Protein AF-A0A2V8SWK4-F1 (afdb_monomer)

pLDDT: mean 79.92, std 11.57, range [47.0, 93.56]

Structure (mmCIF, N/CA/C/O backbone):
data_AF-A0A2V8SWK4-F1
#
_entry.id   AF-A0A2V8SWK4-F1
#
loop_
_atom_site.group_PDB
_atom_site.id
_atom_site.type_symbol
_atom_site.label_atom_id
_atom_site.label_alt_id
_atom_site.label_comp_id
_atom_site.label_asym_id
_atom_site.label_entity_id
_atom_site.label_seq_id
_atom_site.pdbx_PDB_ins_code
_atom_site.Cartn_x
_atom_site.Cartn_y
_atom_site.Cartn_z
_atom_s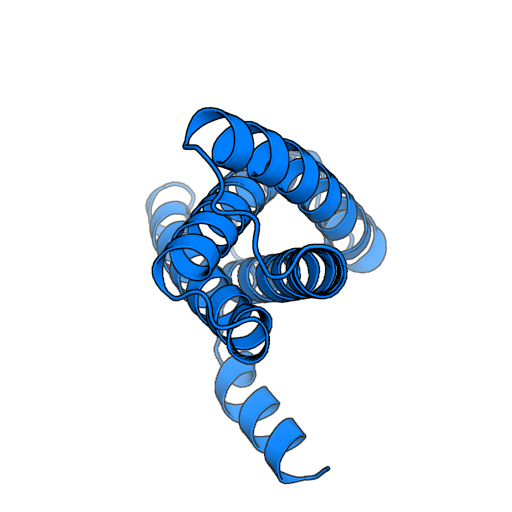ite.occupancy
_atom_site.B_iso_or_equiv
_atom_site.auth_seq_id
_atom_site.auth_comp_id
_atom_site.auth_asym_id
_atom_site.auth_atom_id
_atom_site.pdbx_PDB_model_num
ATOM 1 N N . MET A 1 1 ? -18.981 -18.026 -8.250 1.00 50.78 1 MET A N 1
ATOM 2 C CA . MET A 1 1 ? -19.205 -16.905 -7.301 1.00 50.78 1 MET A CA 1
ATOM 3 C C . MET A 1 1 ? -19.173 -17.316 -5.819 1.00 50.78 1 MET A C 1
ATOM 5 O O . MET A 1 1 ? -18.702 -16.520 -5.019 1.00 50.78 1 MET A O 1
ATOM 9 N N . GLY A 1 2 ? -19.578 -18.536 -5.425 1.00 50.22 2 GLY A N 1
ATOM 10 C CA . GLY A 1 2 ? -19.592 -18.956 -4.007 1.00 50.22 2 GLY A CA 1
ATOM 11 C C . GLY A 1 2 ? -18.224 -19.071 -3.310 1.00 50.22 2 GLY A C 1
ATOM 12 O O . GLY A 1 2 ? -18.097 -18.668 -2.159 1.00 50.22 2 GLY A O 1
ATOM 13 N N . ALA A 1 3 ? -17.179 -19.540 -4.004 1.00 52.50 3 ALA A N 1
ATOM 14 C CA . ALA A 1 3 ? -15.840 -19.695 -3.415 1.00 52.50 3 ALA A CA 1
ATOM 15 C C . ALA A 1 3 ? -15.199 -18.355 -3.012 1.00 52.50 3 ALA A C 1
ATOM 17 O O . ALA A 1 3 ? -14.542 -18.267 -1.983 1.00 52.50 3 ALA A O 1
ATOM 18 N N . LEU A 1 4 ? -15.451 -17.298 -3.789 1.00 52.78 4 LEU A N 1
ATOM 19 C CA . LEU A 1 4 ? -14.915 -15.956 -3.552 1.00 52.78 4 LEU A CA 1
ATOM 20 C C . LEU A 1 4 ? -15.588 -15.298 -2.336 1.00 52.78 4 LEU A C 1
ATOM 22 O O . LEU A 1 4 ? -14.918 -14.696 -1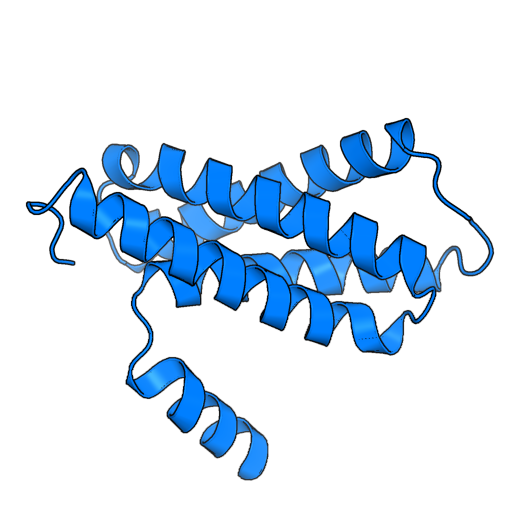.504 1.00 52.78 4 LEU A O 1
ATOM 26 N N . LEU A 1 5 ? -16.900 -15.508 -2.173 1.00 56.03 5 LEU A N 1
ATOM 27 C CA . LEU A 1 5 ? -17.656 -15.099 -0.983 1.00 56.03 5 LEU A CA 1
ATOM 28 C C . LEU A 1 5 ? -17.251 -15.886 0.272 1.00 56.03 5 LEU A C 1
ATOM 30 O O . LEU A 1 5 ? -17.200 -15.311 1.359 1.00 56.03 5 LEU A O 1
ATOM 34 N N . ALA A 1 6 ? -16.940 -17.178 0.137 1.00 57.69 6 ALA A N 1
ATOM 35 C CA . ALA A 1 6 ? -16.432 -17.994 1.237 1.00 57.69 6 ALA A CA 1
ATOM 36 C C . ALA A 1 6 ? -15.028 -17.543 1.665 1.00 57.69 6 ALA A C 1
ATOM 38 O O . ALA A 1 6 ? -14.804 -17.335 2.853 1.00 57.69 6 ALA A O 1
ATOM 39 N N . PHE A 1 7 ? -14.124 -17.296 0.710 1.00 59.97 7 PHE A N 1
ATOM 40 C CA . PHE A 1 7 ? -12.793 -16.742 0.981 1.00 59.97 7 PHE A CA 1
ATOM 41 C C . PHE A 1 7 ? -12.881 -15.367 1.646 1.00 59.97 7 PHE A C 1
ATOM 43 O O . PHE A 1 7 ? -12.202 -15.119 2.641 1.00 59.97 7 PHE A O 1
ATOM 50 N N . ALA A 1 8 ? -13.774 -14.504 1.151 1.00 58.03 8 ALA A N 1
ATOM 51 C CA . ALA A 1 8 ? -14.030 -13.203 1.749 1.00 58.03 8 ALA A CA 1
ATOM 52 C C . ALA A 1 8 ? -14.558 -13.340 3.185 1.00 58.03 8 ALA A C 1
ATOM 54 O O . ALA A 1 8 ? -14.038 -12.687 4.077 1.00 58.03 8 ALA A O 1
ATOM 55 N N . LYS A 1 9 ? -15.524 -14.224 3.464 1.00 58.06 9 LYS A N 1
ATOM 56 C CA . LYS A 1 9 ? -16.000 -14.448 4.843 1.00 58.06 9 LYS A CA 1
ATOM 57 C C . LYS A 1 9 ? -14.926 -15.034 5.764 1.00 58.06 9 LYS A C 1
ATOM 59 O O . LYS A 1 9 ? -14.889 -14.676 6.938 1.00 58.06 9 LYS A O 1
ATOM 64 N N . LEU A 1 10 ? -14.064 -15.911 5.253 1.00 63.03 10 LEU A N 1
ATOM 65 C CA . LEU A 1 10 ? -13.035 -16.592 6.043 1.00 63.03 10 LEU A CA 1
ATOM 66 C C . LEU A 1 10 ? -11.870 -15.653 6.389 1.00 63.03 10 LEU A C 1
ATOM 68 O O . LEU A 1 10 ? -11.381 -15.687 7.516 1.00 63.03 10 LEU A O 1
ATOM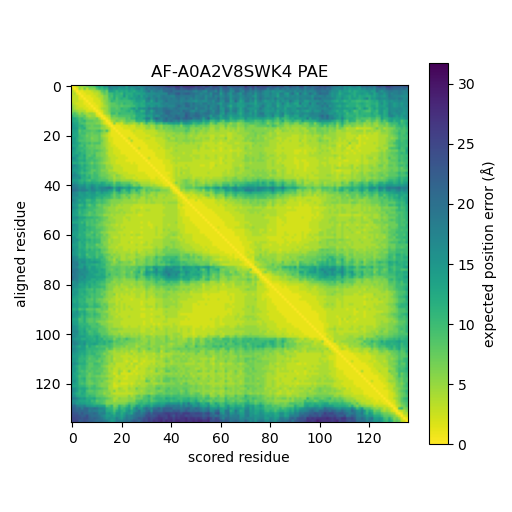 72 N N . PHE A 1 11 ? -11.496 -14.757 5.468 1.00 60.22 11 PHE A N 1
ATOM 73 C CA . PHE A 1 11 ? -10.537 -13.685 5.740 1.00 60.22 11 PHE A CA 1
ATOM 74 C C . PHE A 1 11 ? -11.180 -12.533 6.526 1.00 60.22 11 PHE A C 1
ATOM 76 O O . PHE A 1 11 ? -10.739 -12.221 7.626 1.00 60.22 11 PHE A O 1
ATOM 83 N N . PHE A 1 12 ? -12.254 -11.917 6.032 1.00 57.81 12 PHE A N 1
ATOM 84 C CA . PHE A 1 12 ? -12.827 -10.697 6.619 1.00 57.81 12 PHE A CA 1
ATOM 85 C C . PHE A 1 12 ? -13.670 -10.917 7.884 1.00 57.81 12 PHE A C 1
ATOM 87 O O . PHE A 1 12 ? -13.962 -9.950 8.580 1.00 57.81 12 PHE A O 1
ATOM 94 N N . GLY A 1 13 ? -14.029 -12.154 8.242 1.00 54.44 13 GLY A N 1
ATOM 95 C CA . GLY A 1 13 ? -14.867 -12.433 9.417 1.00 54.44 13 GLY A CA 1
ATOM 96 C C . GLY A 1 13 ? -14.201 -12.184 10.779 1.00 54.44 13 GLY A C 1
ATOM 97 O O . GLY A 1 13 ? -14.902 -12.102 11.785 1.00 54.44 13 GLY A O 1
ATOM 98 N N . LYS A 1 14 ? -12.865 -12.069 10.837 1.00 64.00 14 LYS A N 1
ATOM 99 C CA . LYS A 1 14 ? -12.095 -11.830 12.080 1.00 64.00 14 LYS A CA 1
ATOM 100 C C . LYS A 1 14 ? -11.002 -10.764 11.950 1.00 64.00 14 LYS A C 1
ATOM 102 O O . LYS A 1 14 ? -10.234 -10.564 12.893 1.00 64.00 14 LYS A O 1
ATOM 107 N N . LEU A 1 15 ? -10.886 -10.105 10.798 1.00 66.12 15 LEU A N 1
ATOM 108 C CA . LEU A 1 15 ? -9.819 -9.133 10.580 1.00 66.12 15 LEU A CA 1
ATOM 109 C C . LEU A 1 15 ? -10.160 -7.794 11.243 1.00 66.12 15 LEU A C 1
ATOM 111 O O . LEU A 1 15 ? -11.287 -7.315 11.115 1.00 66.12 15 LEU A O 1
ATOM 115 N N . PRO A 1 16 ? -9.194 -7.158 11.926 1.00 74.12 16 PRO A N 1
ATOM 116 C CA . PRO A 1 16 ? -9.396 -5.819 12.450 1.00 74.12 16 PRO A CA 1
ATOM 117 C C . PRO A 1 16 ? -9.571 -4.817 11.300 1.00 74.12 16 PRO A C 1
ATOM 119 O O . PRO A 1 16 ? -8.952 -4.965 10.242 1.00 74.12 16 PRO A O 1
ATOM 122 N N . TRP A 1 17 ? -10.353 -3.760 11.533 1.00 71.50 17 TRP A N 1
ATOM 123 C CA . TRP A 1 17 ? -10.676 -2.713 10.550 1.00 71.50 17 TRP A CA 1
ATOM 124 C C . TRP A 1 17 ? -9.464 -2.164 9.782 1.00 71.50 17 TRP A C 1
ATOM 126 O O . TRP A 1 17 ? -9.547 -1.893 8.587 1.00 71.50 17 TRP A O 1
ATOM 136 N N . CYS A 1 18 ? -8.307 -2.062 10.439 1.00 76.56 18 CYS A N 1
ATOM 137 C CA . CYS A 1 18 ? -7.060 -1.598 9.826 1.00 76.56 18 CYS A CA 1
ATOM 138 C C . CYS A 1 18 ? -6.533 -2.535 8.727 1.00 76.56 18 CYS A C 1
ATOM 140 O O . CYS A 1 18 ? -5.989 -2.072 7.728 1.00 76.56 18 CYS A O 1
ATOM 142 N N . SER A 1 19 ? -6.697 -3.849 8.892 1.00 78.12 19 SER A N 1
ATOM 143 C CA . SER A 1 19 ? -6.285 -4.825 7.881 1.00 78.12 19 SER A CA 1
ATOM 144 C C . SER A 1 19 ? -7.238 -4.820 6.684 1.00 78.12 19 SER A C 1
ATOM 146 O O . SER A 1 19 ? -6.796 -4.943 5.545 1.00 78.12 19 SER A O 1
ATOM 148 N N . LEU A 1 20 ? -8.530 -4.566 6.925 1.00 79.50 20 LEU A N 1
ATOM 149 C CA . LEU A 1 20 ? -9.521 -4.383 5.865 1.00 79.50 20 LEU A CA 1
ATOM 150 C C . LEU A 1 20 ? -9.230 -3.118 5.039 1.00 79.50 20 LEU A C 1
ATOM 152 O O . LEU A 1 20 ? -9.228 -3.177 3.810 1.00 79.50 20 LEU A O 1
ATOM 156 N N . ALA A 1 21 ? -8.900 -2.003 5.699 1.00 81.00 21 ALA A N 1
ATOM 157 C CA . ALA A 1 21 ? -8.474 -0.770 5.036 1.00 81.00 21 ALA A CA 1
ATOM 158 C C . ALA A 1 21 ? -7.184 -0.964 4.217 1.00 81.00 21 ALA A C 1
ATOM 160 O O . ALA A 1 21 ? -7.121 -0.554 3.059 1.00 81.00 21 ALA A O 1
ATOM 161 N N . GLY A 1 22 ? -6.180 -1.639 4.789 1.00 82.00 22 GLY A N 1
ATOM 162 C CA . GLY A 1 22 ? -4.936 -1.971 4.089 1.00 82.00 22 GLY A CA 1
ATOM 163 C C . GLY A 1 22 ? -5.168 -2.868 2.870 1.00 82.00 22 GLY A C 1
ATOM 164 O O . GLY A 1 22 ? -4.625 -2.602 1.801 1.00 82.00 22 GLY A O 1
ATOM 165 N N . GLY A 1 23 ? -6.032 -3.878 2.993 1.00 83.69 23 GLY A N 1
ATOM 166 C CA . GLY A 1 23 ? -6.424 -4.743 1.880 1.00 83.69 23 GLY A CA 1
ATOM 167 C C . GLY A 1 23 ? -7.137 -3.983 0.760 1.00 83.69 23 GLY A C 1
ATOM 168 O O . GLY A 1 23 ? -6.800 -4.166 -0.406 1.00 83.69 23 GLY A O 1
ATOM 169 N N . LEU A 1 24 ? -8.071 -3.086 1.096 1.00 84.50 24 LEU A N 1
ATOM 170 C CA . LEU A 1 24 ? -8.754 -2.234 0.113 1.00 84.50 24 LEU A CA 1
ATOM 171 C C . LEU A 1 24 ? -7.778 -1.316 -0.624 1.00 84.50 24 LEU A C 1
ATOM 173 O O . LEU A 1 24 ? -7.809 -1.269 -1.852 1.00 84.50 24 LEU A O 1
ATOM 177 N N . ALA A 1 25 ? -6.888 -0.632 0.101 1.00 85.75 25 ALA A N 1
ATOM 178 C CA . ALA A 1 25 ? -5.838 0.163 -0.530 1.00 85.75 25 ALA A CA 1
ATOM 179 C C . ALA A 1 25 ? -4.962 -0.701 -1.443 1.00 85.75 25 ALA A C 1
ATOM 181 O O . ALA A 1 25 ? -4.706 -0.300 -2.569 1.00 85.75 25 ALA A O 1
ATOM 182 N N . GLY A 1 26 ? -4.564 -1.896 -1.000 1.00 85.19 26 GLY A N 1
ATOM 183 C CA . GLY A 1 26 ? -3.760 -2.831 -1.790 1.00 85.19 26 GLY A CA 1
ATOM 184 C C . GLY A 1 26 ? -4.431 -3.304 -3.081 1.00 85.19 26 GLY A C 1
ATOM 185 O O . GLY A 1 26 ? -3.775 -3.419 -4.114 1.00 85.19 26 GLY A O 1
ATOM 186 N N . VAL A 1 27 ? -5.746 -3.536 -3.058 1.00 87.06 27 VAL A N 1
ATOM 187 C CA . VAL A 1 27 ? -6.509 -3.882 -4.268 1.00 87.06 27 VAL A CA 1
ATOM 188 C C . VAL A 1 27 ? -6.586 -2.695 -5.218 1.00 87.06 27 VAL A C 1
ATOM 190 O O . VAL A 1 27 ? -6.364 -2.870 -6.413 1.00 87.06 27 VAL A O 1
ATOM 193 N N . VAL A 1 28 ? -6.873 -1.494 -4.709 1.00 87.62 28 VAL A N 1
ATOM 194 C CA . VAL A 1 28 ? -6.961 -0.282 -5.538 1.00 87.62 28 VAL A CA 1
ATOM 195 C C . VAL A 1 28 ? -5.606 0.033 -6.171 1.00 87.62 28 VAL A C 1
ATOM 197 O O . VAL A 1 28 ? -5.534 0.229 -7.385 1.00 87.62 28 VAL A O 1
ATOM 200 N N . THR A 1 29 ? -4.522 0.015 -5.391 1.00 86.94 29 THR A N 1
ATOM 201 C CA . THR A 1 29 ? -3.172 0.257 -5.915 1.00 86.94 29 THR A CA 1
ATOM 202 C C . THR A 1 29 ? -2.746 -0.818 -6.901 1.00 86.94 29 THR A C 1
ATOM 204 O O . THR A 1 29 ? -2.271 -0.485 -7.985 1.00 86.94 29 THR A O 1
ATOM 207 N N . GLY A 1 30 ? -2.948 -2.094 -6.565 1.00 85.81 30 GLY A N 1
ATOM 208 C CA . GLY A 1 30 ? -2.607 -3.221 -7.429 1.00 85.81 30 GLY A CA 1
ATOM 209 C C . GLY A 1 30 ? -3.384 -3.197 -8.742 1.00 85.81 30 GLY A C 1
ATOM 210 O O . GLY A 1 30 ? -2.802 -3.424 -9.797 1.00 85.81 30 GLY A O 1
ATOM 211 N N . PHE A 1 31 ? -4.672 -2.853 -8.707 1.00 87.56 31 PHE A N 1
ATOM 212 C CA . PHE A 1 31 ? -5.501 -2.744 -9.907 1.00 87.56 31 PHE A CA 1
ATOM 213 C C . PHE A 1 31 ? -5.033 -1.612 -10.828 1.00 87.56 31 PHE A C 1
ATOM 215 O O . PHE A 1 31 ? -4.797 -1.842 -12.014 1.00 87.56 31 PHE A O 1
ATOM 222 N N . VAL A 1 32 ? -4.834 -0.407 -10.285 1.00 89.25 32 VAL A N 1
ATOM 223 C CA . VAL A 1 32 ? -4.350 0.745 -11.065 1.00 89.25 32 VAL A CA 1
ATOM 224 C C . VAL A 1 32 ? -2.951 0.476 -11.625 1.00 89.25 32 VAL A C 1
ATOM 226 O O . VAL A 1 32 ? -2.682 0.768 -12.790 1.00 89.25 32 VAL A O 1
ATOM 229 N N . PHE A 1 33 ? -2.067 -0.128 -10.829 1.00 87.56 33 PHE A N 1
ATOM 230 C CA . PHE A 1 33 ? -0.721 -0.476 -11.274 1.00 87.56 33 PHE A CA 1
ATOM 231 C C . PHE A 1 33 ? -0.716 -1.591 -12.333 1.00 87.56 33 PHE A C 1
ATOM 233 O O . PHE A 1 33 ? 0.053 -1.519 -13.289 1.00 87.56 33 PHE A O 1
ATOM 240 N N . SER A 1 34 ? -1.603 -2.584 -12.223 1.00 86.88 34 SER A N 1
ATOM 241 C CA . SER A 1 34 ? -1.767 -3.641 -13.232 1.00 86.88 34 SER A CA 1
ATOM 242 C C . SER A 1 34 ? -2.190 -3.056 -14.583 1.00 86.88 34 SER A C 1
ATOM 244 O O . SER A 1 34 ? -1.583 -3.373 -15.605 1.00 86.88 34 SER A O 1
ATOM 246 N N . LEU A 1 35 ? -3.150 -2.122 -14.592 1.00 88.19 35 LEU A N 1
ATOM 247 C CA . LEU A 1 35 ? -3.542 -1.399 -15.811 1.00 88.19 35 LEU A CA 1
ATOM 248 C C . LEU A 1 35 ? -2.360 -0.647 -16.438 1.00 88.19 35 LEU A C 1
ATOM 250 O O . LEU A 1 35 ? -2.199 -0.655 -17.659 1.00 88.19 35 LEU A O 1
ATOM 254 N N . PHE A 1 36 ? -1.508 -0.045 -15.607 1.00 86.69 36 PHE A N 1
ATOM 255 C CA . PHE A 1 36 ? -0.305 0.641 -16.071 1.00 86.69 36 PHE A CA 1
ATOM 256 C C . PHE A 1 36 ? 0.729 -0.323 -16.683 1.00 86.69 36 PHE A C 1
ATOM 258 O O . PHE A 1 36 ? 1.311 -0.016 -17.725 1.00 86.69 36 PHE A O 1
ATOM 265 N N . GLN A 1 37 ? 0.923 -1.506 -16.087 1.00 85.19 37 GLN A N 1
ATOM 266 C CA . GLN A 1 37 ? 1.811 -2.543 -16.629 1.00 85.19 37 GLN A CA 1
ATOM 267 C C . GLN A 1 37 ? 1.302 -3.138 -17.945 1.00 85.19 37 GLN A C 1
ATOM 269 O O . GLN A 1 37 ? 2.110 -3.429 -18.822 1.00 85.19 37 GLN A O 1
ATOM 274 N N . ILE A 1 38 ? -0.015 -3.282 -18.125 1.00 86.44 38 ILE A N 1
ATOM 275 C CA . ILE A 1 38 ? -0.592 -3.768 -19.390 1.00 86.44 38 ILE A CA 1
ATOM 276 C C . ILE A 1 38 ? -0.270 -2.805 -20.542 1.00 86.44 38 ILE A C 1
ATOM 278 O O . ILE A 1 38 ? -0.000 -3.250 -21.655 1.00 86.44 38 ILE A O 1
ATOM 282 N N . GLN A 1 39 ? -0.256 -1.495 -20.277 1.00 88.38 39 GLN A N 1
ATOM 283 C CA . GLN A 1 39 ? 0.135 -0.495 -21.276 1.00 88.38 39 GLN A CA 1
ATOM 284 C C . GLN A 1 39 ? 1.645 -0.482 -21.555 1.00 88.38 39 GLN A C 1
ATOM 286 O O . GLN A 1 39 ? 2.054 -0.085 -22.642 1.00 88.38 39 GLN A O 1
ATOM 291 N N . ASN A 1 40 ? 2.470 -0.914 -20.596 1.00 85.38 40 ASN A N 1
ATOM 292 C CA . ASN A 1 40 ? 3.927 -0.803 -20.654 1.00 85.38 40 ASN A CA 1
ATOM 293 C C . ASN A 1 40 ? 4.637 -2.095 -20.188 1.00 85.38 40 ASN A C 1
ATOM 295 O O . ASN A 1 40 ? 5.347 -2.077 -19.178 1.00 85.38 40 ASN A O 1
ATOM 299 N N . PRO A 1 41 ? 4.489 -3.224 -20.907 1.00 77.38 41 PRO A N 1
ATOM 300 C CA . PRO A 1 41 ? 4.914 -4.543 -20.425 1.00 77.38 41 PRO A CA 1
ATOM 301 C C . PRO A 1 41 ? 6.437 -4.746 -20.353 1.00 77.38 41 PRO A C 1
ATOM 303 O O . PRO A 1 41 ? 6.895 -5.694 -19.726 1.00 77.38 41 PRO A O 1
ATOM 306 N N . THR A 1 42 ? 7.235 -3.889 -20.996 1.00 77.19 42 THR A N 1
ATOM 307 C CA . THR A 1 42 ? 8.702 -4.024 -21.076 1.00 77.19 42 THR A CA 1
ATOM 308 C C . THR A 1 42 ? 9.464 -3.034 -20.197 1.00 77.19 42 THR A C 1
ATOM 310 O O . THR A 1 42 ? 10.696 -3.059 -20.173 1.00 77.19 42 THR A O 1
ATOM 313 N N . ILE A 1 43 ? 8.769 -2.155 -19.470 1.00 78.75 43 ILE A N 1
ATOM 314 C CA . ILE A 1 43 ? 9.428 -1.130 -18.660 1.00 78.75 43 ILE A CA 1
ATOM 315 C C . ILE A 1 43 ? 9.841 -1.733 -17.318 1.00 78.75 43 ILE A C 1
ATOM 317 O O . ILE A 1 43 ? 9.004 -2.035 -16.472 1.00 78.75 43 ILE A O 1
ATOM 321 N N . ILE A 1 44 ? 11.151 -1.858 -17.107 1.00 82.31 44 ILE A N 1
ATOM 322 C CA . ILE A 1 44 ? 11.727 -2.088 -15.781 1.00 82.31 44 ILE A CA 1
ATOM 323 C C . ILE A 1 44 ? 11.832 -0.728 -15.100 1.00 82.31 44 ILE A C 1
ATOM 325 O O . ILE A 1 44 ? 12.521 0.168 -15.595 1.00 82.31 44 ILE A O 1
ATOM 329 N N . LEU A 1 45 ? 11.146 -0.558 -13.972 1.00 85.75 45 LEU A N 1
ATOM 330 C CA . LEU A 1 45 ? 11.167 0.712 -13.26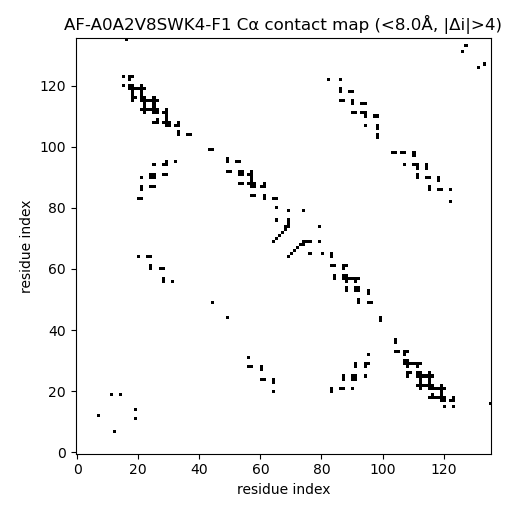5 1.00 85.75 45 LEU A CA 1
ATOM 331 C C . LEU A 1 45 ? 12.430 0.836 -12.418 1.00 85.75 45 LEU A C 1
ATOM 333 O O . LEU A 1 45 ? 12.814 -0.068 -11.672 1.00 85.75 45 LEU A O 1
ATOM 337 N N . THR A 1 46 ? 13.039 2.013 -12.486 1.00 90.88 46 THR A N 1
ATOM 338 C CA . THR A 1 46 ? 14.116 2.407 -11.576 1.00 90.88 46 THR A CA 1
ATOM 339 C C . THR A 1 46 ? 13.546 2.763 -10.196 1.00 90.88 46 THR 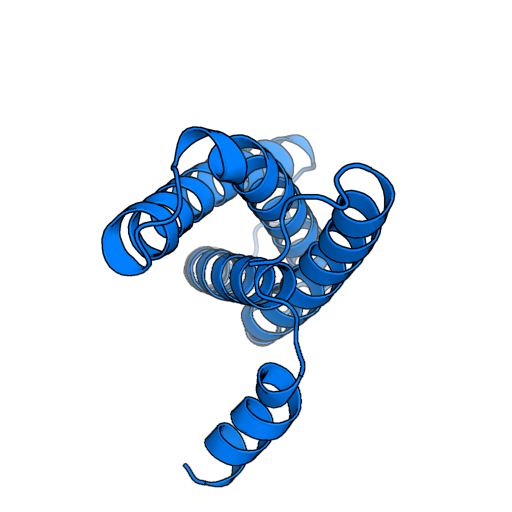A C 1
ATOM 341 O O . THR A 1 46 ? 12.402 3.206 -10.079 1.00 90.88 46 THR A O 1
ATOM 344 N N . MET A 1 47 ? 14.339 2.623 -9.126 1.00 88.44 47 MET A N 1
ATOM 345 C CA . MET A 1 47 ? 13.915 2.997 -7.763 1.00 88.44 47 MET A CA 1
ATOM 346 C C . MET A 1 47 ? 13.282 4.395 -7.634 1.00 88.44 47 MET A C 1
ATOM 348 O O . MET A 1 47 ? 12.241 4.495 -6.983 1.00 88.44 47 MET A O 1
ATOM 352 N N . PRO A 1 48 ? 13.816 5.474 -8.244 1.00 91.25 48 PRO A N 1
ATOM 353 C CA . PRO A 1 48 ? 13.162 6.780 -8.170 1.00 91.25 48 PRO A CA 1
ATOM 354 C C . PRO A 1 48 ? 11.763 6.784 -8.805 1.00 91.25 48 PRO A C 1
ATOM 356 O O . PRO A 1 48 ? 10.849 7.391 -8.250 1.00 91.25 48 PRO A O 1
ATOM 359 N N . GLN A 1 49 ? 11.559 6.064 -9.912 1.00 90.00 49 GLN A N 1
ATOM 360 C CA . GLN A 1 49 ? 10.242 5.943 -10.549 1.00 90.00 49 GLN A CA 1
ATOM 361 C C . GLN A 1 49 ? 9.266 5.149 -9.676 1.00 90.00 49 GLN A C 1
ATOM 363 O O . GLN A 1 49 ? 8.107 5.539 -9.546 1.00 90.00 49 GLN A O 1
ATOM 368 N N . ILE A 1 50 ? 9.737 4.077 -9.028 1.00 89.31 50 ILE A N 1
ATOM 369 C CA . ILE A 1 50 ? 8.933 3.291 -8.078 1.00 89.31 50 ILE A CA 1
ATOM 370 C C . ILE A 1 50 ? 8.429 4.183 -6.947 1.00 89.31 50 ILE A C 1
ATOM 372 O O . ILE A 1 50 ? 7.242 4.153 -6.637 1.00 89.31 50 ILE A O 1
ATOM 376 N N . VAL A 1 51 ? 9.303 5.004 -6.357 1.00 91.38 51 VAL A N 1
ATOM 377 C CA . VAL A 1 51 ? 8.929 5.919 -5.268 1.00 91.38 51 VAL A CA 1
ATOM 378 C C . VAL A 1 51 ? 7.913 6.958 -5.741 1.00 91.38 51 VAL A C 1
ATOM 380 O O . VAL A 1 51 ? 6.929 7.196 -5.046 1.00 91.38 51 VAL A O 1
ATOM 383 N N . GLN A 1 52 ? 8.108 7.549 -6.924 1.00 92.44 52 GLN A N 1
ATOM 384 C CA . GLN A 1 52 ? 7.175 8.533 -7.487 1.00 92.44 52 GLN A CA 1
ATOM 385 C C . GLN A 1 52 ? 5.787 7.931 -7.720 1.00 92.44 52 GLN A C 1
ATOM 387 O O . GLN A 1 52 ? 4.781 8.488 -7.284 1.00 92.44 52 GLN A O 1
ATOM 392 N N . ILE A 1 53 ? 5.732 6.764 -8.358 1.00 90.44 53 ILE A N 1
ATOM 393 C CA . ILE A 1 53 ? 4.480 6.069 -8.660 1.00 90.44 53 ILE A CA 1
ATOM 394 C C . ILE A 1 53 ? 3.806 5.614 -7.367 1.00 90.44 53 ILE A C 1
ATOM 396 O O . ILE A 1 53 ? 2.627 5.894 -7.161 1.00 90.44 53 ILE A O 1
ATOM 400 N N . ALA A 1 54 ? 4.554 5.003 -6.448 1.00 90.56 54 ALA A N 1
ATOM 401 C CA . ALA A 1 54 ? 4.042 4.615 -5.139 1.00 90.56 54 ALA A CA 1
ATOM 402 C C . ALA A 1 54 ? 3.501 5.812 -4.347 1.00 90.56 54 ALA A C 1
ATOM 404 O O . ALA A 1 54 ? 2.472 5.678 -3.688 1.00 90.56 54 ALA A O 1
ATOM 405 N N . ALA A 1 55 ? 4.137 6.983 -4.435 1.00 92.38 55 ALA A N 1
ATOM 406 C CA . ALA A 1 55 ? 3.666 8.184 -3.758 1.00 92.38 55 ALA A CA 1
ATOM 407 C C . ALA A 1 55 ? 2.329 8.680 -4.322 1.00 92.38 55 ALA A C 1
ATOM 409 O O . ALA A 1 55 ? 1.409 8.963 -3.552 1.00 92.38 55 ALA A O 1
ATOM 410 N N . VAL A 1 56 ? 2.190 8.728 -5.650 1.00 93.56 56 VAL A N 1
ATOM 411 C CA . VAL A 1 56 ? 0.935 9.122 -6.311 1.00 93.56 56 VAL A CA 1
ATOM 412 C C . VAL A 1 56 ? -0.175 8.111 -6.011 1.00 93.56 56 VAL A C 1
ATOM 414 O O . VAL A 1 56 ? -1.255 8.496 -5.566 1.00 93.56 56 VAL A O 1
ATOM 417 N N . LEU A 1 57 ? 0.090 6.812 -6.177 1.00 90.81 57 LEU A N 1
ATOM 418 C CA . LEU A 1 57 ? -0.886 5.757 -5.884 1.00 90.81 57 LEU A CA 1
ATOM 419 C C . LEU A 1 57 ? -1.258 5.696 -4.399 1.00 90.81 57 LEU A C 1
ATOM 421 O O . LEU A 1 57 ? -2.425 5.477 -4.070 1.00 90.81 57 LEU A O 1
ATOM 425 N N . GLY A 1 58 ? -0.292 5.908 -3.507 1.00 90.94 58 GLY A N 1
ATOM 426 C CA . GLY A 1 58 ? -0.506 5.982 -2.066 1.00 90.94 58 GLY A CA 1
ATOM 427 C C . GLY A 1 58 ? -1.413 7.150 -1.691 1.00 90.94 58 GLY A C 1
ATOM 428 O O . GLY A 1 58 ? -2.359 6.955 -0.933 1.00 90.94 58 GLY A O 1
ATOM 429 N N . LEU A 1 59 ? -1.195 8.332 -2.279 1.00 92.56 59 LEU A N 1
ATOM 430 C CA . LEU A 1 59 ? -2.056 9.506 -2.090 1.00 92.56 59 LEU A CA 1
ATOM 431 C C . LEU A 1 59 ? -3.484 9.269 -2.587 1.00 92.56 59 LEU A C 1
ATOM 433 O O . LEU A 1 59 ? -4.435 9.559 -1.863 1.00 92.56 59 LEU A O 1
ATOM 437 N N . VAL A 1 60 ? -3.643 8.714 -3.791 1.00 91.69 60 VAL A N 1
ATOM 438 C CA . VAL A 1 60 ? -4.965 8.401 -4.359 1.00 91.69 60 VAL A CA 1
ATOM 439 C C . VAL A 1 60 ? -5.700 7.384 -3.486 1.00 91.69 60 VAL A C 1
ATOM 441 O O . VAL A 1 60 ? -6.869 7.573 -3.156 1.00 91.69 60 VAL A O 1
ATOM 444 N N . SER A 1 61 ? -5.003 6.336 -3.054 1.00 89.56 61 SER A N 1
ATOM 445 C CA . SER A 1 61 ? -5.582 5.292 -2.202 1.00 89.56 61 SER A CA 1
ATOM 446 C C . SER A 1 61 ? -5.910 5.812 -0.809 1.00 89.56 61 SER A C 1
ATOM 448 O O . SER A 1 61 ? -6.921 5.429 -0.231 1.00 89.56 61 SER A O 1
ATOM 450 N N . TRP A 1 62 ? -5.098 6.723 -0.278 1.00 90.69 62 TRP A N 1
ATOM 451 C CA . TRP A 1 62 ? -5.373 7.395 0.984 1.00 90.69 62 TRP A CA 1
ATOM 452 C C . TRP A 1 62 ? -6.615 8.285 0.906 1.00 90.69 62 TRP A C 1
ATOM 454 O O . TRP A 1 62 ? -7.486 8.176 1.765 1.00 90.69 62 TRP A O 1
ATOM 464 N N . LEU A 1 63 ? -6.739 9.110 -0.138 1.00 90.50 63 LEU A N 1
ATOM 465 C CA . LEU A 1 63 ? -7.939 9.912 -0.403 1.00 90.50 63 LEU A CA 1
ATOM 466 C C . LEU A 1 63 ? -9.180 9.026 -0.537 1.00 90.50 63 LEU A C 1
ATOM 468 O O . LEU A 1 63 ? -10.219 9.320 0.055 1.00 90.50 63 LEU A O 1
ATOM 472 N N . PHE A 1 64 ? -9.055 7.911 -1.258 1.00 88.38 64 PHE A N 1
ATOM 473 C CA . PHE A 1 64 ? -10.123 6.929 -1.400 1.00 88.38 64 PHE A CA 1
ATOM 474 C C . PHE A 1 64 ? -10.524 6.323 -0.047 1.00 88.38 64 PHE A C 1
ATOM 476 O O . PHE A 1 64 ? -11.705 6.305 0.295 1.00 88.38 64 PHE A O 1
ATOM 483 N N . LEU A 1 65 ? -9.555 5.894 0.766 1.00 85.75 65 LEU A N 1
ATOM 484 C CA . LEU A 1 65 ? -9.814 5.369 2.108 1.00 85.75 65 LEU A CA 1
ATOM 485 C C . LEU A 1 65 ? -10.415 6.421 3.041 1.00 85.75 65 LEU A C 1
ATOM 487 O O . LEU A 1 65 ? -11.306 6.092 3.816 1.00 85.75 65 LEU A O 1
ATOM 491 N N . LEU A 1 66 ? -9.971 7.675 2.977 1.00 85.62 66 LEU A N 1
ATOM 492 C CA . LEU A 1 66 ? -10.560 8.765 3.753 1.00 85.62 66 LEU A CA 1
ATOM 493 C C . LEU A 1 66 ? -12.018 9.009 3.373 1.00 85.62 66 LEU A C 1
ATOM 495 O O . LEU A 1 66 ? -12.842 9.254 4.252 1.00 85.62 66 LEU A O 1
ATOM 499 N N . LEU A 1 67 ? -12.352 8.911 2.088 1.00 85.12 67 LEU A N 1
ATOM 500 C CA . LEU A 1 67 ? -13.723 9.061 1.620 1.00 85.12 67 LEU A CA 1
ATOM 501 C C . LEU A 1 67 ? -14.579 7.873 2.087 1.00 85.12 67 LEU A C 1
ATOM 503 O O . LEU A 1 67 ? -15.615 8.068 2.719 1.00 85.12 67 LEU A O 1
ATOM 507 N N . VAL A 1 68 ? -14.114 6.641 1.878 1.00 82.62 68 VAL A N 1
ATOM 508 C CA . VAL A 1 68 ? -14.852 5.424 2.261 1.00 82.62 68 VAL A CA 1
ATOM 509 C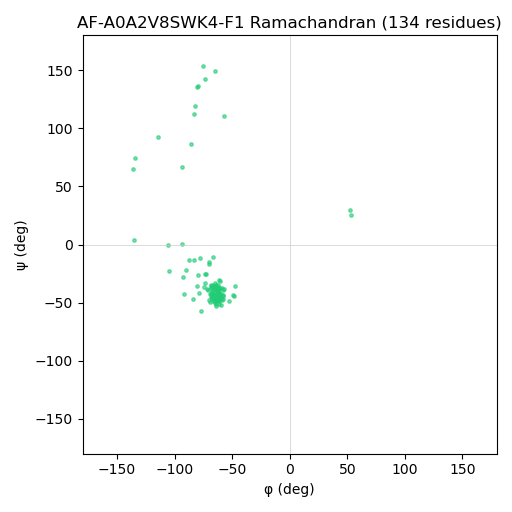 C . VAL A 1 68 ? -14.962 5.262 3.784 1.00 82.62 68 VAL A C 1
ATOM 511 O O . VAL A 1 68 ? -16.013 4.900 4.298 1.00 82.62 68 VAL A O 1
ATOM 514 N N . ILE A 1 69 ? -13.911 5.535 4.550 1.00 78.75 69 ILE A N 1
ATOM 515 C CA . ILE A 1 69 ? -13.914 5.307 6.005 1.00 78.75 69 ILE A CA 1
ATOM 516 C C . ILE A 1 69 ? -14.373 6.555 6.761 1.00 78.75 69 ILE A C 1
ATOM 518 O O . ILE A 1 69 ? -15.163 6.461 7.699 1.00 78.75 69 ILE A O 1
ATOM 522 N N . GLY A 1 70 ? -13.913 7.736 6.355 1.00 76.94 70 GLY A N 1
ATOM 523 C CA . GLY A 1 70 ? -14.281 8.989 7.009 1.00 76.94 70 GLY A CA 1
ATOM 524 C C . GLY A 1 70 ? -15.736 9.375 6.753 1.00 76.94 70 GLY A C 1
ATOM 525 O O . GLY A 1 70 ? -16.458 9.682 7.699 1.00 76.94 70 GLY A O 1
ATOM 526 N N . VAL A 1 71 ? -16.193 9.330 5.496 1.00 78.81 71 VAL A N 1
ATOM 527 C CA . VAL A 1 71 ? -17.557 9.769 5.143 1.00 78.81 71 VAL A CA 1
ATOM 528 C C . VAL A 1 71 ? -18.577 8.659 5.381 1.00 78.81 71 VAL A C 1
ATOM 530 O O . VAL A 1 71 ? -19.620 8.897 5.988 1.00 78.81 71 VAL A O 1
ATOM 533 N N . TRP A 1 72 ? -18.284 7.440 4.925 1.00 77.75 72 TRP A N 1
ATOM 534 C CA . TRP A 1 72 ? -19.255 6.340 4.920 1.00 77.75 72 TRP A CA 1
ATOM 535 C C . TRP A 1 72 ? -19.418 5.679 6.292 1.00 77.75 72 TRP A C 1
ATOM 537 O O . TRP A 1 72 ? -20.540 5.420 6.721 1.00 77.75 72 TRP A O 1
ATOM 547 N N . LEU A 1 73 ? -18.316 5.465 7.016 1.00 71.31 73 LEU A N 1
ATOM 548 C CA . LEU A 1 73 ? -18.343 4.864 8.355 1.00 71.31 73 LEU A CA 1
ATOM 549 C C . LEU A 1 73 ? -18.403 5.907 9.490 1.00 71.31 73 LEU A C 1
ATOM 551 O O . LEU A 1 73 ? -18.443 5.531 10.658 1.00 71.31 73 LEU A O 1
ATOM 555 N N . LYS A 1 74 ? -18.438 7.211 9.163 1.00 74.62 74 LYS A N 1
ATOM 556 C CA . LYS A 1 74 ? -18.511 8.340 10.115 1.00 74.62 74 LYS A CA 1
ATOM 557 C C . LYS A 1 74 ? -17.436 8.323 11.210 1.00 74.62 74 LYS A C 1
ATOM 559 O O . LYS A 1 74 ? -17.632 8.897 12.283 1.00 74.62 74 LYS A O 1
ATOM 564 N N . TYR A 1 75 ? -16.289 7.695 10.963 1.00 68.38 75 TYR A N 1
ATOM 565 C CA . TYR A 1 75 ? -15.179 7.784 11.900 1.00 68.38 75 TYR A CA 1
ATOM 566 C C . TYR A 1 75 ? -14.525 9.169 11.819 1.00 68.38 75 TYR A C 1
ATOM 568 O O . TYR A 1 75 ? -14.379 9.750 10.744 1.00 68.38 75 TYR A O 1
ATOM 576 N N . GLY A 1 76 ? -14.093 9.703 12.964 1.00 71.06 76 GLY A N 1
ATOM 577 C CA . GLY A 1 76 ? -13.430 11.004 13.032 1.00 71.06 76 GLY A CA 1
ATOM 578 C C . GLY A 1 76 ? -12.186 11.064 12.138 1.00 71.06 76 GLY A C 1
ATOM 579 O O . GLY A 1 76 ? -11.160 10.459 12.454 1.00 71.06 76 GLY A O 1
ATOM 580 N N . ILE A 1 77 ? -12.265 11.846 11.054 1.00 72.31 77 ILE A N 1
ATOM 581 C CA . ILE A 1 77 ? -11.235 11.975 10.005 1.00 72.31 77 ILE A CA 1
ATOM 582 C C . ILE A 1 77 ? -9.845 12.214 10.607 1.00 72.31 77 ILE A C 1
ATOM 584 O O . ILE A 1 77 ? -8.876 11.573 10.213 1.00 72.31 77 ILE A O 1
ATOM 588 N N . LYS A 1 78 ? -9.746 13.082 11.621 1.00 75.38 78 LYS A N 1
ATOM 589 C CA . LYS A 1 78 ? -8.468 13.459 12.247 1.00 75.38 78 LYS A CA 1
ATOM 590 C C . LYS A 1 78 ? -7.739 12.289 12.913 1.00 75.38 78 LYS A C 1
ATOM 592 O O . LYS A 1 78 ? -6.515 12.256 12.879 1.00 75.38 78 LYS A O 1
ATOM 597 N N . SER A 1 79 ? -8.467 11.336 13.497 1.00 71.50 79 SER A N 1
ATOM 598 C CA . SER A 1 79 ? -7.849 10.220 14.225 1.00 71.50 79 SER A CA 1
ATOM 599 C C . SER A 1 79 ? -7.336 9.121 13.296 1.00 71.50 79 SER A C 1
ATOM 601 O O . SER A 1 79 ? -6.425 8.388 13.66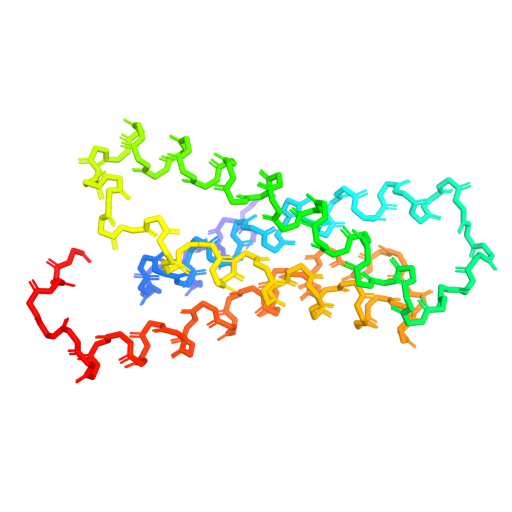5 1.00 71.50 79 SER A O 1
ATOM 603 N N . ILE A 1 80 ? -7.926 8.991 12.105 1.00 75.44 80 ILE A N 1
ATOM 604 C CA . ILE A 1 80 ? -7.654 7.885 11.177 1.00 75.44 80 ILE A CA 1
ATOM 605 C C . ILE A 1 80 ? -6.786 8.337 9.997 1.00 75.44 80 ILE A C 1
ATOM 607 O O . ILE A 1 80 ? -6.084 7.516 9.402 1.00 75.44 80 ILE A O 1
ATOM 611 N N . ALA A 1 81 ? -6.777 9.634 9.676 1.00 80.88 81 ALA A N 1
ATOM 612 C CA . ALA A 1 81 ? -6.048 10.191 8.539 1.00 80.88 81 ALA A CA 1
ATOM 613 C C . ALA A 1 81 ? -4.568 9.796 8.519 1.00 80.88 81 ALA A C 1
ATOM 615 O O . ALA A 1 81 ? -4.090 9.310 7.500 1.00 80.88 81 ALA A O 1
ATOM 616 N N . LEU A 1 82 ? -3.851 9.942 9.636 1.00 82.56 82 LEU A N 1
ATOM 617 C CA . LEU A 1 82 ? -2.417 9.646 9.678 1.00 82.56 82 LEU A CA 1
ATOM 618 C C . LEU A 1 82 ? -2.144 8.141 9.531 1.00 82.56 82 LEU A C 1
ATOM 620 O O . LEU A 1 82 ? -1.276 7.732 8.764 1.00 82.56 82 LEU A O 1
ATOM 624 N N . GLN A 1 83 ? -2.927 7.296 10.202 1.00 80.94 83 GLN A N 1
ATOM 625 C CA . GLN A 1 83 ? -2.742 5.846 10.138 1.00 80.94 83 GLN A CA 1
ATOM 626 C C . GLN A 1 83 ? -3.076 5.282 8.748 1.00 80.94 83 GLN A C 1
ATOM 628 O O . GLN A 1 83 ? -2.330 4.461 8.207 1.00 80.94 83 GLN A O 1
ATOM 633 N N . THR A 1 84 ? -4.172 5.744 8.144 1.00 83.06 84 THR A N 1
ATOM 634 C CA . THR A 1 84 ? -4.539 5.391 6.762 1.00 83.06 84 THR A CA 1
ATOM 635 C C . THR A 1 84 ? -3.530 5.910 5.747 1.00 83.06 84 THR A C 1
ATOM 637 O O . THR A 1 84 ? -3.275 5.232 4.759 1.00 83.06 84 THR A O 1
ATOM 640 N N . PHE A 1 85 ? -2.906 7.063 6.000 1.00 88.81 85 PHE A N 1
ATOM 641 C CA . PHE A 1 85 ? -1.854 7.594 5.135 1.00 88.81 85 PHE A CA 1
ATOM 642 C C . PHE A 1 85 ? -0.633 6.675 5.121 1.00 88.81 85 PHE A C 1
ATOM 644 O O . PHE A 1 85 ? -0.199 6.227 4.062 1.00 88.81 85 PHE A O 1
ATOM 651 N N . VAL A 1 86 ? -0.115 6.328 6.304 1.00 89.12 86 VAL A N 1
ATOM 652 C CA . VAL A 1 86 ? 1.074 5.473 6.430 1.00 89.12 86 VAL A CA 1
ATOM 653 C C . VAL A 1 86 ? 0.807 4.070 5.877 1.00 89.12 86 VAL A C 1
ATOM 655 O O . VAL A 1 86 ? 1.635 3.538 5.139 1.00 89.12 86 VAL A O 1
ATOM 658 N N . THR A 1 87 ? -0.359 3.483 6.173 1.00 87.06 87 THR A N 1
ATOM 659 C CA . THR A 1 87 ? -0.743 2.171 5.616 1.00 87.06 87 THR A CA 1
ATOM 660 C C . THR A 1 87 ? -0.870 2.215 4.096 1.00 87.06 87 THR A C 1
ATOM 662 O O . THR A 1 87 ? -0.298 1.350 3.436 1.00 87.06 87 THR A O 1
ATOM 665 N N . ALA A 1 88 ? -1.559 3.207 3.525 1.00 87.81 88 ALA A N 1
ATOM 666 C CA . ALA A 1 88 ? -1.715 3.330 2.077 1.00 87.81 88 ALA A CA 1
ATOM 667 C C . ALA A 1 88 ? -0.366 3.526 1.373 1.00 87.81 88 ALA A C 1
ATOM 669 O O . ALA A 1 88 ? -0.105 2.871 0.365 1.00 87.81 88 ALA A O 1
ATOM 670 N N . PHE A 1 89 ? 0.513 4.362 1.930 1.00 90.81 89 PHE A N 1
ATOM 671 C CA . PHE A 1 89 ? 1.828 4.638 1.356 1.00 90.81 89 PHE A CA 1
ATOM 672 C C . PHE A 1 89 ? 2.750 3.412 1.395 1.00 90.81 89 PHE A C 1
ATOM 674 O O . PHE A 1 89 ? 3.316 3.035 0.370 1.00 90.81 89 PHE A O 1
ATOM 681 N N . LEU A 1 90 ? 2.855 2.737 2.548 1.00 90.75 90 LEU A N 1
ATOM 682 C CA . LEU A 1 90 ? 3.622 1.490 2.673 1.00 90.75 90 LEU A CA 1
ATOM 683 C C . LEU A 1 90 ? 3.072 0.411 1.742 1.00 90.75 90 LEU A C 1
ATOM 685 O O . LEU A 1 90 ? 3.836 -0.248 1.044 1.00 90.75 90 LEU A O 1
ATOM 689 N N . THR A 1 91 ? 1.749 0.254 1.698 1.00 89.69 91 THR A N 1
ATOM 690 C CA . THR A 1 91 ? 1.110 -0.750 0.843 1.00 89.69 91 THR A CA 1
ATOM 691 C C . THR A 1 91 ? 1.390 -0.467 -0.627 1.00 89.69 91 THR A C 1
ATOM 693 O O . THR A 1 91 ? 1.800 -1.378 -1.342 1.00 89.69 91 THR A O 1
ATOM 696 N N . ALA A 1 92 ? 1.242 0.780 -1.082 1.00 90.06 92 ALA A N 1
ATOM 697 C CA . ALA A 1 92 ? 1.563 1.175 -2.452 1.00 90.06 92 ALA A CA 1
ATOM 698 C C . ALA A 1 92 ? 3.035 0.899 -2.786 1.00 90.06 92 ALA A C 1
ATOM 700 O O . ALA A 1 92 ? 3.323 0.265 -3.800 1.00 90.06 92 ALA A O 1
ATOM 701 N N . PHE A 1 93 ? 3.956 1.300 -1.906 1.00 92.06 93 PHE A N 1
ATOM 702 C CA . PHE A 1 93 ? 5.388 1.092 -2.100 1.00 92.06 93 PHE A CA 1
ATOM 703 C C . PHE A 1 93 ? 5.743 -0.391 -2.223 1.00 92.06 93 PHE A C 1
ATOM 705 O O . PHE A 1 93 ? 6.354 -0.795 -3.212 1.00 92.06 93 PHE A O 1
ATOM 712 N N . PHE A 1 94 ? 5.306 -1.220 -1.270 1.00 90.88 94 PHE A N 1
ATOM 713 C CA . PHE A 1 94 ? 5.559 -2.660 -1.309 1.00 90.88 94 PHE A CA 1
ATOM 714 C C . PHE A 1 94 ? 4.899 -3.330 -2.514 1.00 90.88 94 PHE A C 1
ATOM 716 O O . PHE A 1 94 ? 5.517 -4.193 -3.129 1.00 90.88 94 PHE A O 1
ATOM 723 N N . THR A 1 95 ? 3.686 -2.917 -2.889 1.00 89.12 95 THR A N 1
ATOM 724 C CA . THR A 1 95 ? 2.975 -3.483 -4.045 1.00 89.12 95 THR A CA 1
ATOM 725 C C . THR A 1 95 ? 3.726 -3.199 -5.341 1.00 89.12 95 THR A C 1
ATOM 727 O O . THR A 1 95 ? 3.981 -4.130 -6.103 1.00 89.12 95 THR A O 1
ATOM 730 N N . VAL A 1 96 ? 4.137 -1.948 -5.580 1.00 89.31 96 VAL A N 1
ATOM 731 C CA . VAL A 1 96 ? 4.898 -1.569 -6.783 1.00 89.31 96 VAL A CA 1
ATOM 732 C C . VAL A 1 96 ? 6.273 -2.240 -6.785 1.00 89.31 96 VAL A C 1
ATOM 734 O O . VAL A 1 96 ? 6.679 -2.795 -7.804 1.00 89.31 96 VAL A O 1
ATOM 737 N N . TYR A 1 97 ? 6.965 -2.257 -5.643 1.00 90.62 97 TYR A N 1
ATOM 738 C CA . TYR A 1 97 ? 8.279 -2.887 -5.504 1.00 90.62 97 TYR A CA 1
ATOM 739 C C . TYR A 1 97 ? 8.234 -4.396 -5.792 1.00 90.62 97 TYR A C 1
ATOM 741 O O . TYR A 1 97 ? 8.993 -4.883 -6.629 1.00 90.62 97 TYR A O 1
ATOM 749 N N . LEU A 1 98 ? 7.313 -5.134 -5.157 1.00 89.38 98 LEU A N 1
ATOM 750 C CA . LEU A 1 98 ? 7.129 -6.574 -5.386 1.00 89.38 98 LEU A CA 1
ATOM 751 C C . LEU A 1 98 ? 6.708 -6.865 -6.827 1.00 89.38 98 LEU A C 1
ATOM 753 O O . LEU A 1 98 ? 7.213 -7.805 -7.435 1.00 89.38 98 LEU A O 1
ATOM 757 N N . SER A 1 99 ? 5.816 -6.047 -7.387 1.00 86.12 99 SER A N 1
ATOM 758 C CA . SER A 1 99 ? 5.354 -6.206 -8.769 1.00 86.12 99 SER A CA 1
ATOM 759 C C . SER A 1 99 ? 6.479 -5.983 -9.781 1.00 86.12 99 SER A C 1
ATOM 761 O O . SER A 1 99 ? 6.561 -6.713 -10.767 1.00 86.12 99 SER A O 1
ATOM 763 N N . ASN A 1 100 ? 7.373 -5.024 -9.523 1.00 87.00 100 ASN A N 1
ATOM 764 C CA . ASN A 1 100 ? 8.566 -4.796 -10.338 1.00 87.00 100 ASN A CA 1
ATOM 765 C C . ASN A 1 100 ? 9.580 -5.946 -10.207 1.00 87.00 100 ASN A C 1
ATOM 767 O O . ASN A 1 100 ? 10.219 -6.307 -11.188 1.00 87.00 100 ASN A O 1
ATOM 771 N N . LEU A 1 101 ? 9.705 -6.546 -9.016 1.00 88.56 101 LEU A N 1
ATOM 772 C CA . LEU A 1 101 ? 10.618 -7.667 -8.772 1.00 88.56 101 LEU A CA 1
ATOM 773 C C . LEU A 1 101 ? 10.146 -8.969 -9.442 1.00 88.56 101 LEU A C 1
ATOM 775 O O . LEU A 1 101 ? 10.961 -9.730 -9.954 1.00 88.56 101 LEU A O 1
ATOM 779 N N . LEU A 1 102 ? 8.835 -9.229 -9.426 1.00 87.06 102 LEU A N 1
ATOM 780 C CA . LEU A 1 102 ? 8.236 -10.469 -9.931 1.00 87.06 102 LEU A CA 1
ATOM 781 C C . LEU A 1 102 ? 7.861 -10.398 -11.415 1.00 87.06 102 LEU A C 1
ATOM 783 O O . LEU A 1 102 ? 7.743 -11.442 -12.044 1.00 87.06 102 LEU A O 1
ATOM 787 N N . ASN A 1 103 ? 7.669 -9.195 -11.968 1.00 82.56 103 ASN A N 1
ATOM 788 C CA . ASN A 1 103 ? 7.344 -8.949 -13.379 1.00 82.56 103 ASN A CA 1
ATOM 789 C C . ASN A 1 103 ? 6.127 -9.754 -13.903 1.00 82.56 103 ASN A C 1
ATOM 791 O O . ASN A 1 103 ? 6.038 -10.115 -15.074 1.00 82.56 103 ASN A O 1
ATOM 795 N N . LEU A 1 104 ? 5.179 -10.060 -13.009 1.00 82.25 104 LEU A N 1
ATOM 796 C CA . LEU A 1 104 ? 3.982 -10.860 -13.282 1.00 82.25 104 LEU A CA 1
ATOM 797 C C . LEU A 1 104 ? 2.723 -9.985 -13.124 1.00 82.25 104 LEU A C 1
ATOM 799 O O . LEU A 1 104 ? 2.180 -9.905 -12.016 1.00 82.25 104 LEU A O 1
ATOM 803 N N . PRO A 1 105 ? 2.208 -9.361 -14.205 1.00 77.19 105 PRO A N 1
ATOM 804 C CA . PRO A 1 105 ? 1.136 -8.360 -14.131 1.00 77.19 105 PRO A CA 1
ATOM 805 C C . PRO A 1 105 ? -0.172 -8.908 -13.553 1.00 77.19 105 PRO A C 1
ATOM 807 O O . PRO A 1 105 ? -0.894 -8.193 -12.857 1.00 77.19 105 PRO A O 1
ATOM 810 N N . TYR A 1 106 ? -0.447 -10.197 -13.767 1.00 79.75 106 TYR A N 1
ATOM 811 C CA . TYR A 1 106 ? -1.651 -10.869 -13.275 1.00 79.75 106 TYR A CA 1
ATOM 812 C C . TYR A 1 106 ? -1.632 -11.138 -11.764 1.00 79.75 106 TYR A C 1
ATOM 814 O O . TYR A 1 106 ? -2.692 -11.220 -11.146 1.00 79.75 106 TYR A O 1
ATOM 822 N N . LEU A 1 107 ? -0.449 -11.255 -11.148 1.00 83.50 107 LEU A N 1
ATOM 823 C CA . LEU A 1 107 ? -0.333 -11.489 -9.705 1.00 83.50 107 LEU A CA 1
ATOM 824 C C . LEU A 1 107 ? -0.332 -10.195 -8.888 1.00 83.50 107 LEU A C 1
ATOM 826 O O . LEU A 1 107 ? -0.521 -10.257 -7.676 1.00 83.50 107 LEU A O 1
ATOM 830 N N . THR A 1 108 ? -0.153 -9.034 -9.519 1.00 80.69 108 THR A N 1
ATOM 831 C CA . THR A 1 108 ? -0.009 -7.739 -8.828 1.00 80.69 108 THR A CA 1
ATOM 832 C C . THR A 1 108 ? -1.193 -7.404 -7.922 1.00 80.69 108 THR A C 1
ATOM 834 O O . THR A 1 108 ? -0.992 -6.931 -6.808 1.00 80.69 108 THR A O 1
ATOM 837 N N . VAL A 1 109 ? -2.422 -7.728 -8.335 1.00 82.25 109 VAL A N 1
ATOM 838 C CA . VAL A 1 109 ? -3.634 -7.501 -7.527 1.00 82.25 109 VAL A CA 1
ATOM 839 C C . VAL A 1 109 ? -3.656 -8.396 -6.285 1.00 82.25 109 VAL A C 1
ATOM 841 O O . VAL A 1 109 ? -3.976 -7.937 -5.190 1.00 82.25 109 VAL A O 1
ATOM 844 N N . ILE A 1 110 ? -3.282 -9.671 -6.432 1.00 87.50 110 ILE A N 1
ATOM 845 C CA . ILE A 1 110 ? -3.240 -10.635 -5.322 1.00 87.50 110 ILE A CA 1
ATOM 846 C C . ILE A 1 110 ? -2.110 -10.272 -4.354 1.00 87.50 110 ILE A C 1
ATOM 848 O O . ILE A 1 110 ? -2.304 -10.292 -3.139 1.00 87.50 110 ILE A O 1
ATOM 852 N N . LEU A 1 111 ? -0.947 -9.899 -4.890 1.00 85.75 111 LEU A N 1
ATOM 853 C CA . LEU A 1 111 ? 0.199 -9.434 -4.115 1.00 85.75 111 LEU A CA 1
ATOM 854 C C . LEU A 1 111 ? -0.123 -8.141 -3.370 1.00 85.75 111 LEU A C 1
ATOM 856 O O . LEU A 1 111 ? 0.196 -8.041 -2.190 1.00 85.75 111 LEU A O 1
ATOM 860 N N . GLY A 1 112 ? -0.795 -7.191 -4.021 1.00 83.25 112 GLY A N 1
ATOM 861 C CA . GLY A 1 112 ? -1.241 -5.948 -3.401 1.00 83.25 112 GLY A CA 1
ATOM 862 C C . GLY A 1 112 ? -2.223 -6.196 -2.262 1.00 83.25 112 GLY A C 1
ATOM 863 O O . GLY A 1 112 ? -2.056 -5.647 -1.175 1.00 83.25 112 GLY A O 1
ATOM 864 N N . LEU A 1 113 ? -3.194 -7.093 -2.456 1.00 83.94 113 LEU A N 1
ATOM 865 C CA . LEU A 1 113 ? -4.121 -7.501 -1.399 1.00 83.94 113 LEU A CA 1
ATOM 866 C C . LEU A 1 113 ? -3.392 -8.173 -0.224 1.00 83.94 113 LEU A C 1
ATOM 868 O O . LEU A 1 113 ? -3.617 -7.793 0.924 1.00 83.94 113 LEU A O 1
ATOM 872 N N . LEU A 1 114 ? -2.500 -9.132 -0.487 1.00 86.69 114 LEU A N 1
ATOM 873 C CA . LEU A 1 114 ? -1.733 -9.819 0.560 1.00 86.69 114 LEU A CA 1
ATOM 874 C C . LEU A 1 114 ? -0.819 -8.856 1.323 1.00 86.69 114 LEU A C 1
ATOM 876 O O . LEU A 1 114 ? -0.838 -8.845 2.554 1.00 86.69 114 LEU A O 1
ATOM 880 N N . ALA A 1 115 ? -0.061 -8.022 0.609 1.00 86.75 115 ALA A N 1
ATOM 881 C CA . ALA A 1 115 ? 0.815 -7.018 1.203 1.00 86.75 115 ALA A CA 1
ATOM 882 C C . ALA A 1 115 ? 0.012 -6.003 2.026 1.00 86.75 115 ALA A C 1
ATOM 884 O O . ALA A 1 115 ? 0.382 -5.705 3.160 1.00 86.75 115 ALA A O 1
ATOM 885 N N . GLY A 1 116 ? -1.122 -5.530 1.505 1.00 83.62 116 GLY A N 1
ATOM 886 C CA . GLY A 1 116 ? -2.001 -4.588 2.193 1.00 83.62 116 GLY A CA 1
ATOM 887 C C . GLY A 1 116 ? -2.625 -5.156 3.464 1.00 83.62 116 GLY A C 1
ATOM 888 O O . GLY A 1 116 ? -2.631 -4.486 4.499 1.00 83.62 116 GLY A O 1
ATOM 889 N N . ILE A 1 117 ? -3.088 -6.408 3.431 1.00 84.62 117 ILE A N 1
ATOM 890 C CA . ILE A 1 117 ? -3.608 -7.107 4.617 1.00 84.62 117 ILE A CA 1
ATOM 891 C C . ILE A 1 117 ? -2.503 -7.270 5.664 1.00 84.62 117 ILE A C 1
ATOM 893 O O . ILE A 1 117 ? -2.746 -6.987 6.842 1.00 84.62 117 ILE A O 1
ATOM 897 N N . LEU A 1 118 ? -1.301 -7.686 5.245 1.00 86.81 118 LEU A N 1
ATOM 898 C CA . LEU A 1 118 ? -0.155 -7.920 6.125 1.00 86.81 118 LEU A CA 1
ATOM 899 C C . LEU A 1 118 ? 0.313 -6.620 6.797 1.00 86.81 118 LEU A C 1
ATOM 901 O O . LEU A 1 118 ? 0.416 -6.554 8.022 1.00 86.81 118 LEU A O 1
ATOM 905 N N . ILE A 1 119 ? 0.535 -5.567 6.007 1.00 86.00 119 ILE A N 1
ATOM 906 C CA . ILE A 1 119 ? 0.954 -4.244 6.489 1.00 86.00 119 ILE A CA 1
ATOM 907 C C . ILE A 1 119 ? -0.131 -3.656 7.396 1.00 86.00 119 ILE A C 1
ATOM 909 O O . ILE A 1 119 ? 0.162 -3.219 8.509 1.00 86.00 119 ILE A O 1
ATOM 913 N N . GLY A 1 120 ? -1.396 -3.706 6.972 1.00 82.75 120 GLY A N 1
ATOM 914 C CA . GLY A 1 120 ? -2.527 -3.232 7.768 1.00 82.75 120 GLY A CA 1
ATOM 915 C C . GLY A 1 120 ? -2.671 -3.976 9.098 1.00 82.75 120 GLY A C 1
ATOM 916 O O . GLY A 1 120 ? -2.969 -3.355 10.117 1.00 82.75 120 GLY A O 1
ATOM 917 N N . TYR A 1 121 ? -2.400 -5.284 9.124 1.00 84.06 121 TYR A N 1
ATOM 918 C CA . TYR A 1 121 ? -2.400 -6.089 10.348 1.00 84.06 121 TYR A CA 1
ATOM 919 C C . TYR A 1 121 ? -1.263 -5.697 11.302 1.00 84.06 121 TYR A C 1
ATOM 921 O O . TYR A 1 121 ? -1.511 -5.487 12.492 1.00 84.06 121 TYR A O 1
ATOM 929 N N . ILE A 1 122 ? -0.039 -5.531 10.787 1.00 85.12 122 ILE A N 1
ATOM 930 C CA . ILE A 1 122 ? 1.125 -5.103 11.580 1.00 85.12 122 ILE A CA 1
ATOM 931 C C . ILE A 1 122 ? 0.878 -3.718 12.186 1.00 85.12 122 ILE A C 1
ATOM 933 O O . ILE A 1 122 ? 1.061 -3.534 13.392 1.00 85.12 122 ILE A O 1
ATOM 937 N N . LEU A 1 123 ? 0.395 -2.758 11.389 1.00 81.44 123 LEU A N 1
ATOM 938 C CA . LEU A 1 123 ? 0.064 -1.425 11.897 1.00 81.44 123 LEU A CA 1
ATOM 939 C C . LEU A 1 123 ? -1.085 -1.473 12.907 1.00 81.44 123 LEU A C 1
ATOM 941 O O . LEU A 1 123 ? -1.065 -0.730 13.885 1.00 81.44 123 LEU A O 1
ATOM 945 N N . CYS A 1 124 ? -2.056 -2.370 12.728 1.00 81.00 124 CYS A N 1
ATOM 946 C CA . CYS A 1 124 ? -3.127 -2.553 13.701 1.00 81.00 124 CYS A CA 1
ATOM 947 C C . CYS A 1 124 ? -2.609 -3.054 15.053 1.00 81.00 124 CYS A C 1
ATOM 949 O O . CYS A 1 124 ? -3.031 -2.558 16.099 1.00 81.00 124 CYS A O 1
ATOM 951 N N . LEU A 1 125 ? -1.694 -4.027 15.043 1.00 82.25 125 LEU A N 1
ATOM 952 C CA . LEU A 1 125 ? -1.027 -4.527 16.247 1.00 82.25 125 LEU A CA 1
ATOM 953 C C . LEU A 1 125 ? -0.254 -3.411 16.952 1.00 82.25 125 LEU A C 1
ATOM 955 O O . LEU A 1 125 ? -0.334 -3.279 18.176 1.00 82.25 125 LEU A O 1
ATOM 959 N N . PHE A 1 126 ? 0.448 -2.585 16.177 1.00 80.75 126 PHE A N 1
ATOM 960 C CA . PHE A 1 126 ? 1.215 -1.460 16.699 1.00 80.75 126 PHE A CA 1
ATOM 961 C C . PHE A 1 126 ? 0.307 -0.397 17.329 1.00 80.75 126 PHE A C 1
ATOM 963 O O . PHE A 1 126 ? 0.523 0.010 18.470 1.00 80.75 126 PHE A O 1
ATOM 970 N N . CYS A 1 127 ? -0.775 -0.017 16.646 1.00 73.94 127 CYS A N 1
ATOM 971 C CA . CYS A 1 127 ? -1.762 0.924 17.173 1.00 73.94 127 CYS A CA 1
ATOM 972 C C . CYS A 1 127 ? -2.474 0.391 18.414 1.00 73.94 127 CYS A C 1
ATOM 974 O O . CYS A 1 127 ? -2.656 1.144 19.364 1.00 73.94 127 CYS A O 1
ATOM 976 N N . ARG A 1 128 ? -2.806 -0.904 18.474 1.0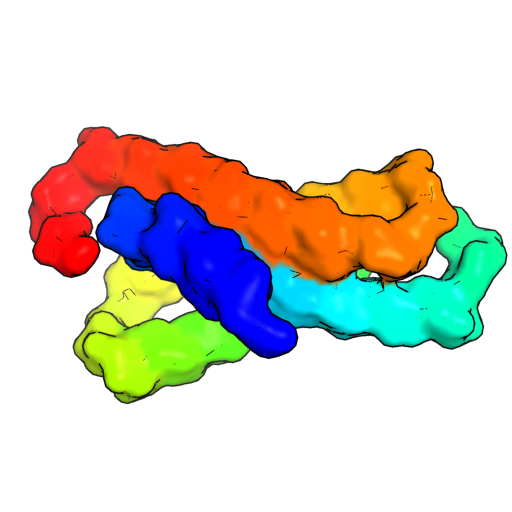0 72.50 128 ARG A N 1
ATOM 977 C CA . ARG A 1 128 ? -3.395 -1.500 19.683 1.00 72.50 128 ARG A CA 1
ATOM 978 C C . ARG A 1 128 ? -2.459 -1.393 20.891 1.00 72.50 128 ARG A C 1
ATOM 980 O O . ARG A 1 128 ? -2.936 -1.286 22.019 1.00 72.50 128 ARG A O 1
ATOM 987 N N . ARG A 1 129 ? -1.143 -1.421 20.660 1.00 77.75 129 ARG A N 1
ATOM 988 C CA . ARG A 1 129 ? -0.121 -1.299 21.706 1.00 77.75 129 ARG A CA 1
ATOM 989 C C . ARG A 1 129 ? 0.123 0.150 22.136 1.00 77.75 129 ARG A C 1
ATOM 991 O O . ARG A 1 129 ? 0.352 0.376 23.318 1.00 77.75 129 ARG A O 1
ATOM 998 N N . TYR A 1 130 ? 0.051 1.107 21.209 1.00 67.81 130 TYR A N 1
ATOM 999 C CA . TYR A 1 130 ? 0.323 2.527 21.479 1.00 67.81 130 TYR A CA 1
ATOM 1000 C C . TYR A 1 130 ? -0.919 3.362 21.838 1.00 67.81 130 TYR A C 1
ATOM 1002 O O . TYR A 1 130 ? -0.797 4.335 22.573 1.00 67.81 130 TYR A O 1
ATOM 1010 N N . PHE A 1 131 ? -2.112 2.985 21.368 1.00 62.78 131 PHE A N 1
ATOM 1011 C CA . PHE A 1 131 ? -3.371 3.707 21.588 1.00 62.78 131 PHE A CA 1
ATOM 1012 C C . PHE A 1 131 ? -4.512 2.746 21.978 1.00 62.78 131 PHE A C 1
ATOM 1014 O O . PHE A 1 131 ? -5.422 2.489 21.186 1.00 62.78 131 PHE A O 1
ATOM 1021 N N . PRO A 1 132 ? -4.520 2.221 23.218 1.00 57.12 132 PRO A N 1
ATOM 1022 C CA . PRO A 1 132 ? -5.523 1.251 23.675 1.00 57.12 132 PRO A CA 1
ATOM 1023 C C . PRO A 1 132 ? -6.961 1.806 23.772 1.00 57.12 132 PRO A C 1
ATOM 1025 O O . PRO A 1 132 ? -7.896 1.023 23.948 1.00 57.12 132 PRO A O 1
ATOM 1028 N N . GLY A 1 133 ? -7.146 3.130 23.661 1.00 53.72 133 GLY A N 1
ATOM 1029 C CA . GLY A 1 133 ? -8.443 3.818 23.746 1.00 53.72 133 GLY A CA 1
ATOM 1030 C C . GLY A 1 133 ? -9.265 3.847 22.450 1.00 53.72 133 GLY A C 1
ATOM 1031 O O . GLY A 1 133 ? -10.457 4.131 22.501 1.00 53.72 133 GLY A O 1
ATOM 1032 N N . LEU A 1 134 ? -8.674 3.517 21.297 1.00 54.12 134 LEU A N 1
ATOM 1033 C CA . LEU A 1 134 ? -9.368 3.426 20.004 1.00 54.12 134 LEU A CA 1
ATOM 1034 C C . LEU A 1 134 ? -9.819 1.978 19.745 1.00 54.12 134 LEU A C 1
ATOM 1036 O O . LEU A 1 134 ? -9.310 1.297 18.858 1.00 54.12 134 LEU A O 1
ATOM 1040 N N . ARG A 1 135 ? -10.760 1.475 20.556 1.00 49.78 135 ARG A N 1
ATOM 1041 C CA . ARG A 1 135 ? -11.514 0.250 20.230 1.00 49.78 135 ARG A CA 1
ATOM 1042 C C . ARG A 1 135 ? -12.709 0.639 19.362 1.00 49.78 135 ARG A C 1
ATOM 1044 O O . ARG A 1 135 ? -13.781 0.917 19.889 1.00 49.78 135 ARG A O 1
ATOM 1051 N N . GLY A 1 136 ? -12.480 0.717 18.055 1.00 47.00 136 GLY A N 1
ATOM 1052 C CA . GLY A 1 136 ? -13.523 0.749 17.028 1.00 47.00 136 GLY A CA 1
ATOM 1053 C C . GLY A 1 136 ? -13.601 -0.591 16.321 1.00 47.00 136 GLY A C 1
ATOM 1054 O O . GLY A 1 136 ? -12.516 -1.140 16.024 1.00 47.00 136 GLY A O 1
#

Sequence (136 aa):
MGALLAFAKLFFGKLPWCSLAGGLAGVVTGFVFSLFQIQNPTIILTMPQIVQIAAVLGLVSWLFLLLVIGVWLKYGIKSIALQTFVTAFLTAFFTVYLSNLLNLPYLTVILGLLAGILIGYILCLFCRRYFPGLRG

Radius of gyration: 15.15 Å; Cα contacts (8 Å, |Δi|>4): 168; chains: 1; bounding box: 34×33×45 Å

Mean predicted aligned error: 7.23 Å

Secondary structure (DSSP, 8-state):
-HHHHHHHHHHHTS--HHHHHHHHHHHHHHHHHHHHHHH-TT-PPPHHHHHHHHHHHHHHHHHHHIIIIIIIS---HHHHHHHHHHHHHHHHHHHHHHHHHH--TTTHHHHHHHHHHHHHHHHHHHHHHH-TT---

Foldseek 3Di:
DVVVVVVCCVVVVPADPLLVLLLQLLLQLLVVVLVVCVVPLPDQDDPVRLLVSLLVSLVVSLVVSCCCCCVVVVDDSVVCSVLSSVLSSQLSSQLSVVCSVVSDSVCSNVSSNVSSSVSSRVSVVVCCVVPVPPPD

Nearest PDB structures (foldseek):
  8rbm-assembly1_E  TM=6.676E-01  e=4.515E+00  Azotobacter vinelandii DJ
  8xma-assembly1_A  TM=3.233E-01  e=4.741E+00  Homo sapiens
  8uew-assembly1_1Y  TM=2.897E-01  e=5.227E+00  Sus scrofa
  7tut-assembly1_6  TM=2.294E-01  e=9.391E+00  Canis lupus

Solvent-accessible surface area (backbone atoms only — not comparable to full-atom values): 6986 Å² total; per-residue (Å²): 116,68,68,61,55,49,51,46,49,69,55,62,69,77,53,55,69,47,18,53,53,15,22,50,26,7,35,55,36,16,48,58,50,31,57,52,36,72,77,42,80,84,70,80,76,50,71,72,54,47,52,52,50,15,50,54,42,9,50,54,31,24,55,49,4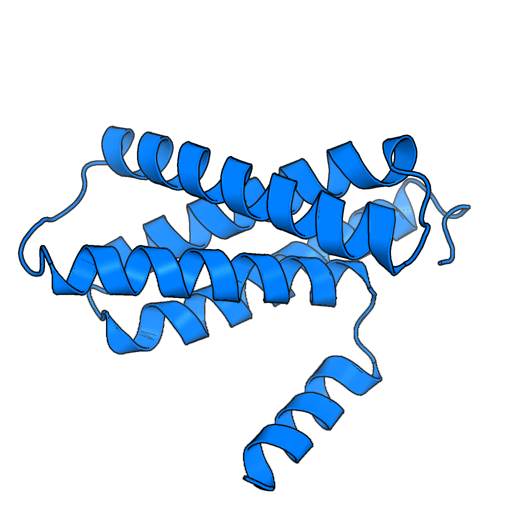7,46,48,55,44,28,64,71,67,63,44,64,52,83,79,46,48,64,59,45,39,54,37,21,35,52,22,22,38,53,31,51,51,51,35,64,73,65,70,45,62,84,50,25,34,59,49,4,27,53,48,4,29,52,52,13,41,54,52,42,56,50,42,52,73,76,44,73,84,74,82,121